Protein AF-A0A4Y9F8X9-F1 (afdb_monomer_lite)

Radius of gyration: 14.16 Å; chains: 1; bounding box: 36×23×39 Å

pLDDT: mean 87.77, std 9.27, range [53.53, 97.56]

Secondary structure (DSSP, 8-state):
-EEEEEEETTEEEEEEEETTEEEEEEEESSHHHHHHHHHHHHHHTT----HHHHHHHHHHHHHHHHHHHHHHHHHH--

Organism: NCBI:txid1214928

Sequence (78 aa):
MVVVWCPVSQMWEAVVLQEGRMAGYGWGRTRALAVERAVQEAIRRGYRVPLQTYLAWAGAALSDALDHVLAAIRGLER

Foldseek 3Di:
DDKDKDDDPQKIKIFDDDPNDTLFIAMGSAPLRRLVRRVVSSVVSVHDDDPVNSCVSSVVSVVVVVVVVVVVVVVVVD

Structure (mmCIF, N/CA/C/O backbone):
data_AF-A0A4Y9F8X9-F1
#
_entry.id   AF-A0A4Y9F8X9-F1
#
loop_
_atom_site.group_PDB
_atom_site.id
_atom_site.type_symbol
_atom_site.label_atom_id
_atom_site.label_alt_id
_atom_site.label_comp_id
_atom_site.label_asym_id
_atom_site.label_entity_id
_atom_site.label_seq_id
_atom_site.pdbx_PDB_ins_code
_atom_site.Cartn_x
_atom_site.Cartn_y
_atom_site.Cartn_z
_atom_site.occupancy
_atom_site.B_iso_or_equiv
_atom_site.auth_seq_id
_atom_site.auth_comp_id
_atom_site.auth_asym_id
_atom_site.auth_atom_id
_atom_site.pdbx_PDB_model_num
ATOM 1 N N . MET A 1 1 ? -7.702 -5.158 8.057 1.00 86.88 1 MET A N 1
ATOM 2 C CA . MET A 1 1 ? -7.274 -3.945 7.329 1.00 86.88 1 MET A CA 1
ATOM 3 C C . MET A 1 1 ? -6.707 -4.394 5.992 1.00 86.88 1 MET A C 1
ATOM 5 O O . MET A 1 1 ? -6.087 -5.450 5.970 1.00 86.88 1 MET A O 1
ATOM 9 N N . VAL A 1 2 ? -6.959 -3.674 4.902 1.00 90.81 2 VAL A N 1
ATOM 10 C CA . VAL A 1 2 ? -6.514 -4.022 3.538 1.00 90.81 2 VAL A CA 1
ATOM 11 C C . VAL A 1 2 ? -5.974 -2.762 2.869 1.00 90.81 2 VAL A C 1
ATOM 13 O O . VAL A 1 2 ? -6.511 -1.684 3.110 1.00 90.81 2 VAL A O 1
ATOM 16 N N . VAL A 1 3 ? -4.944 -2.888 2.034 1.00 91.56 3 VAL A N 1
ATOM 17 C CA . VAL A 1 3 ? -4.502 -1.807 1.145 1.00 91.56 3 VAL A CA 1
ATOM 18 C C . VAL A 1 3 ? -4.871 -2.176 -0.277 1.00 91.56 3 VAL A C 1
ATOM 20 O O . VAL A 1 3 ? -4.558 -3.272 -0.735 1.00 91.56 3 VAL A O 1
ATOM 23 N N . VAL A 1 4 ? -5.538 -1.255 -0.959 1.00 91.69 4 VAL A N 1
ATOM 24 C CA . VAL A 1 4 ? -5.845 -1.342 -2.386 1.00 91.69 4 VAL A CA 1
ATOM 25 C C . VAL A 1 4 ? -5.049 -0.256 -3.088 1.00 91.69 4 VAL A C 1
ATOM 27 O O . VAL A 1 4 ? -4.911 0.843 -2.554 1.00 91.69 4 VAL A O 1
ATOM 30 N N . TRP A 1 5 ? -4.517 -0.548 -4.267 1.00 93.06 5 TRP A N 1
ATOM 31 C CA . TRP A 1 5 ? -3.786 0.425 -5.068 1.00 93.06 5 TRP A CA 1
ATOM 32 C C . TRP A 1 5 ? -4.133 0.289 -6.544 1.00 93.06 5 TRP A C 1
ATOM 34 O O . TRP A 1 5 ? -4.474 -0.797 -7.016 1.00 93.06 5 TRP A O 1
ATOM 44 N N . CYS A 1 6 ? -4.001 1.384 -7.282 1.00 93.19 6 CYS A N 1
ATOM 45 C CA . CYS A 1 6 ? -4.162 1.406 -8.729 1.00 93.19 6 CYS A CA 1
ATOM 46 C C . CYS A 1 6 ? -3.201 2.418 -9.378 1.00 93.19 6 CYS A C 1
ATOM 48 O O . CYS A 1 6 ? -2.821 3.410 -8.747 1.00 93.19 6 CYS A O 1
ATOM 50 N N . PRO A 1 7 ? -2.770 2.173 -10.629 1.00 94.12 7 PRO A N 1
ATOM 51 C CA . PRO A 1 7 ? -2.069 3.179 -11.410 1.00 94.12 7 PRO A CA 1
ATOM 52 C C . PRO A 1 7 ? -3.061 4.240 -11.911 1.00 94.12 7 PRO A C 1
ATOM 54 O O . PRO A 1 7 ? -4.136 3.911 -12.412 1.00 94.12 7 PRO A O 1
ATOM 57 N N . VAL A 1 8 ? -2.678 5.511 -11.813 1.00 93.44 8 VAL A N 1
ATOM 58 C CA . VAL A 1 8 ? -3.426 6.666 -12.320 1.00 93.44 8 VAL A CA 1
ATOM 59 C C . VAL A 1 8 ? -2.465 7.540 -13.116 1.00 93.44 8 VAL A C 1
ATOM 61 O O . VAL A 1 8 ? -1.643 8.269 -12.559 1.00 93.44 8 VAL A O 1
ATOM 64 N N . SER A 1 9 ? -2.556 7.464 -14.447 1.00 92.38 9 SER A N 1
ATOM 65 C CA . SER A 1 9 ? -1.590 8.103 -15.350 1.00 92.38 9 SER A CA 1
ATOM 66 C C . SER A 1 9 ? -0.148 7.664 -15.014 1.00 92.38 9 SER A C 1
ATOM 68 O O . SER A 1 9 ? 0.123 6.470 -14.923 1.00 92.38 9 SER A O 1
ATOM 70 N N . GLN A 1 10 ? 0.778 8.606 -14.813 1.00 92.19 10 GLN A N 1
ATOM 71 C CA . GLN A 1 10 ? 2.172 8.360 -14.411 1.00 92.19 10 GLN A CA 1
ATOM 72 C C . GLN A 1 10 ? 2.366 8.262 -12.885 1.00 92.19 10 GLN A C 1
ATOM 74 O O . GLN A 1 10 ? 3.491 8.350 -12.388 1.00 92.19 10 GLN A O 1
ATOM 79 N N . MET A 1 11 ? 1.281 8.132 -12.121 1.00 94.38 11 MET A N 1
ATOM 80 C CA . MET A 1 11 ? 1.302 8.036 -10.663 1.00 94.38 11 MET A CA 1
ATOM 81 C C . MET A 1 11 ? 0.561 6.788 -10.180 1.00 94.38 11 MET A C 1
ATOM 83 O O . MET A 1 11 ? -0.084 6.077 -10.944 1.00 94.38 11 MET A O 1
ATOM 87 N N . TRP A 1 12 ? 0.670 6.524 -8.886 1.00 94.31 12 TRP A N 1
ATOM 88 C CA . TRP A 1 12 ? -0.039 5.475 -8.171 1.00 94.31 12 TRP A CA 1
ATOM 89 C C . TRP A 1 12 ? -0.879 6.093 -7.070 1.00 94.31 12 TRP A C 1
ATOM 91 O O . TRP A 1 12 ? -0.400 6.982 -6.364 1.00 94.31 12 TRP A O 1
ATOM 101 N N . GLU A 1 13 ? -2.083 5.569 -6.893 1.00 96.38 13 GLU A N 1
ATOM 102 C CA . GLU A 1 13 ? -2.949 5.849 -5.754 1.00 96.38 13 GLU A CA 1
ATOM 103 C C . GLU A 1 13 ? -3.066 4.596 -4.886 1.00 96.38 13 GLU A C 1
ATOM 105 O O . GLU A 1 13 ? -3.083 3.471 -5.390 1.00 96.38 13 GLU A O 1
ATOM 110 N N . ALA A 1 14 ? -3.121 4.785 -3.570 1.00 95.12 14 ALA A N 1
ATOM 111 C CA . ALA A 1 14 ? -3.320 3.729 -2.592 1.00 95.12 14 A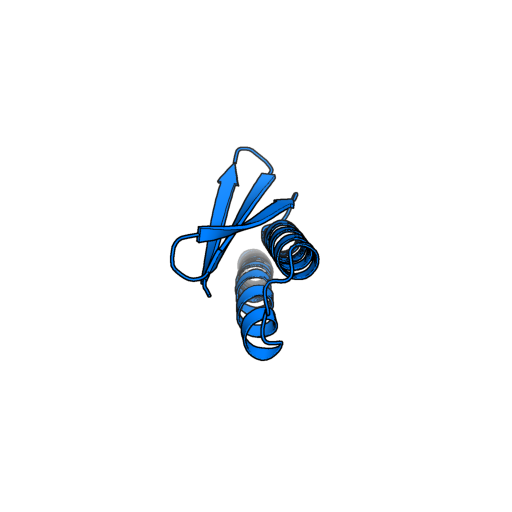LA A CA 1
ATOM 112 C C . ALA A 1 14 ? -4.313 4.172 -1.515 1.00 95.12 14 ALA A C 1
ATOM 114 O O . ALA A 1 14 ? -4.302 5.316 -1.058 1.00 95.12 14 ALA A O 1
ATOM 115 N N . VAL A 1 15 ? -5.150 3.235 -1.080 1.00 96.56 15 VAL A N 1
ATOM 116 C CA . VAL A 1 15 ? -6.169 3.434 -0.050 1.00 96.56 15 VAL A CA 1
ATOM 117 C C . VAL A 1 15 ? -6.034 2.339 0.995 1.00 96.56 15 VAL A C 1
ATOM 119 O O . VAL A 1 15 ? -6.022 1.154 0.662 1.00 96.56 15 VAL A O 1
ATOM 122 N N . VAL A 1 16 ? -5.973 2.724 2.269 1.00 95.31 16 VAL A N 1
ATOM 123 C CA . VAL A 1 16 ? -6.083 1.798 3.401 1.00 95.31 16 VAL A CA 1
ATOM 124 C C . VAL A 1 16 ? -7.544 1.710 3.815 1.00 95.31 16 VAL A C 1
ATOM 126 O O . VAL A 1 16 ? -8.167 2.723 4.130 1.00 95.31 16 VAL A O 1
ATOM 129 N N . LEU A 1 17 ? -8.082 0.497 3.859 1.00 95.12 17 LEU A N 1
ATOM 130 C CA . LEU A 1 17 ? -9.438 0.206 4.301 1.00 95.12 17 LEU A CA 1
ATOM 131 C C . LEU A 1 17 ? -9.412 -0.561 5.627 1.00 95.12 17 LEU A C 1
ATOM 133 O O . LEU A 1 17 ? -8.767 -1.608 5.757 1.00 95.12 17 LEU A O 1
ATOM 137 N N . GLN A 1 18 ? -10.164 -0.073 6.608 1.00 93.94 18 GLN A N 1
ATOM 138 C CA . GLN A 1 18 ? -10.483 -0.805 7.830 1.00 93.94 18 GLN A CA 1
ATOM 139 C C . GLN A 1 18 ? -12.000 -0.919 7.944 1.00 93.94 18 GLN A C 1
ATOM 141 O O . GLN A 1 18 ? -12.692 0.092 7.929 1.00 93.94 18 GLN A O 1
ATOM 146 N N . GLU A 1 19 ? -12.508 -2.153 8.026 1.00 92.88 19 GLU A N 1
ATOM 147 C CA . GLU A 1 19 ? -13.948 -2.422 8.203 1.00 92.88 19 GLU A CA 1
ATOM 148 C C . GLU A 1 19 ? -14.819 -1.729 7.134 1.00 92.88 19 GLU A C 1
ATOM 150 O O . GLU A 1 19 ? -15.877 -1.177 7.415 1.00 92.88 19 GLU A O 1
ATOM 155 N N . GLY A 1 20 ? -14.333 -1.703 5.887 1.00 90.50 20 GLY A N 1
ATOM 156 C CA . GLY A 1 20 ? -15.018 -1.059 4.761 1.00 90.50 20 GLY A CA 1
ATOM 157 C C . GLY A 1 20 ? -14.947 0.473 4.745 1.00 90.50 20 GLY A C 1
ATOM 158 O O . GLY A 1 20 ? -15.489 1.090 3.833 1.00 90.50 20 GLY A O 1
ATOM 159 N N . ARG A 1 21 ? -14.266 1.107 5.708 1.00 93.56 21 ARG A N 1
ATOM 160 C CA . ARG A 1 21 ? -14.065 2.561 5.760 1.00 93.56 21 ARG A CA 1
ATOM 161 C C . ARG A 1 21 ? -12.654 2.943 5.337 1.00 93.56 21 ARG A C 1
ATOM 163 O O . ARG A 1 21 ? -11.691 2.242 5.646 1.00 93.56 21 ARG A O 1
ATOM 170 N N . MET A 1 22 ? -12.533 4.090 4.671 1.00 96.38 22 MET A N 1
ATOM 171 C CA . MET A 1 22 ? -11.241 4.667 4.310 1.00 96.38 22 MET A CA 1
ATOM 172 C C . MET A 1 22 ? -10.498 5.138 5.561 1.00 96.38 22 MET A C 1
ATOM 174 O O . MET A 1 22 ? -10.836 6.157 6.166 1.00 96.38 22 MET A O 1
ATOM 178 N N . ALA A 1 23 ? -9.467 4.383 5.921 1.00 96.38 23 ALA A N 1
ATOM 179 C CA . ALA A 1 23 ? -8.559 4.704 7.004 1.00 96.38 23 ALA A CA 1
ATOM 180 C C . ALA A 1 23 ? -7.493 5.709 6.557 1.00 96.38 23 ALA A C 1
ATOM 182 O O . ALA A 1 23 ? -7.168 6.604 7.325 1.00 96.38 23 ALA A O 1
ATOM 183 N N . GLY A 1 24 ? -7.004 5.627 5.317 1.00 97.00 24 GLY A N 1
ATOM 184 C CA . GLY A 1 24 ? -6.014 6.561 4.778 1.00 97.00 24 GLY A CA 1
ATOM 185 C C . GLY A 1 24 ? -5.902 6.491 3.258 1.00 97.00 24 GLY A C 1
ATOM 186 O O . GLY A 1 24 ? -6.336 5.514 2.647 1.00 97.00 24 GLY A O 1
ATOM 187 N N . TYR A 1 25 ? -5.333 7.534 2.666 1.00 97.56 25 TYR A N 1
ATOM 188 C CA . TYR A 1 25 ? -5.153 7.727 1.235 1.00 97.56 25 TYR A CA 1
ATOM 189 C C . TYR A 1 25 ? -3.737 8.242 0.947 1.00 97.56 25 TYR A C 1
ATOM 191 O O . TYR A 1 25 ? -3.162 9.023 1.705 1.00 97.56 25 TYR A O 1
ATOM 199 N N . GLY A 1 26 ? -3.151 7.801 -0.160 1.00 96.88 26 GLY A N 1
ATOM 200 C CA . GLY A 1 26 ? -1.800 8.182 -0.541 1.00 96.88 26 GLY A CA 1
ATOM 201 C C . GLY A 1 26 ? -1.587 8.111 -2.041 1.00 96.88 26 GLY A C 1
ATOM 202 O O . GLY A 1 26 ? -2.146 7.264 -2.726 1.00 96.88 26 GLY A O 1
ATOM 203 N N . TRP A 1 27 ? -0.739 9.004 -2.544 1.00 96.81 27 TRP A N 1
ATOM 204 C CA . TRP A 1 27 ? -0.353 9.076 -3.949 1.00 96.81 27 TRP A CA 1
ATOM 205 C C . TRP A 1 27 ? 1.167 9.134 -4.066 1.00 96.81 27 TRP A C 1
ATOM 207 O O . TRP A 1 27 ? 1.838 9.724 -3.214 1.00 96.81 27 TRP A O 1
ATOM 217 N N . GLY A 1 28 ? 1.737 8.544 -5.111 1.00 94.12 28 GLY A N 1
ATOM 218 C CA . GLY A 1 28 ? 3.186 8.502 -5.298 1.00 94.12 28 GLY A CA 1
ATOM 219 C C . GLY A 1 28 ? 3.599 8.121 -6.713 1.00 94.12 28 GLY A C 1
ATOM 220 O O . GLY A 1 28 ? 2.824 7.547 -7.466 1.00 94.12 28 GLY A O 1
ATOM 221 N N . ARG A 1 29 ? 4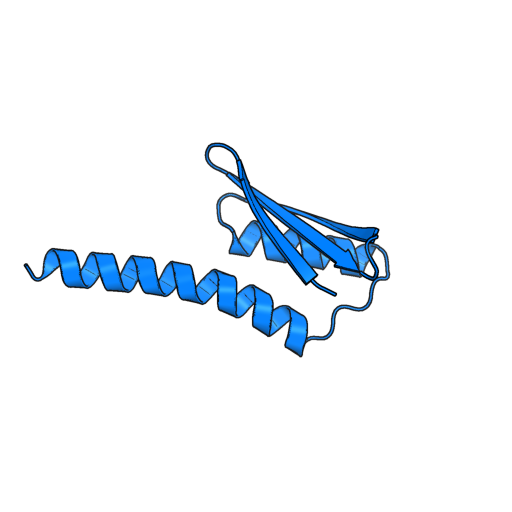.849 8.422 -7.083 1.00 91.38 29 ARG A N 1
ATOM 222 C CA . ARG A 1 29 ? 5.416 7.990 -8.379 1.00 91.38 29 ARG A CA 1
ATOM 223 C C . ARG A 1 29 ? 5.638 6.481 -8.443 1.00 91.38 29 ARG A C 1
ATOM 225 O O . ARG A 1 29 ? 5.700 5.903 -9.518 1.00 91.38 29 ARG A O 1
ATOM 232 N N . THR A 1 30 ? 5.760 5.849 -7.283 1.00 88.19 30 THR A N 1
ATOM 233 C CA . THR A 1 30 ? 5.816 4.401 -7.140 1.00 88.19 30 THR A CA 1
ATOM 234 C C . THR A 1 30 ? 4.663 3.956 -6.259 1.00 88.19 30 THR A C 1
ATOM 236 O O . THR A 1 30 ? 4.235 4.676 -5.352 1.00 88.19 30 THR A O 1
ATOM 239 N N . ARG A 1 31 ? 4.195 2.732 -6.488 1.00 87.62 31 ARG A N 1
ATOM 240 C CA . ARG A 1 31 ? 3.222 2.085 -5.612 1.00 87.62 31 ARG A CA 1
ATOM 241 C C . ARG A 1 31 ? 3.684 2.059 -4.156 1.00 87.62 31 ARG A C 1
ATOM 243 O O . ARG A 1 31 ? 2.890 2.371 -3.282 1.00 87.62 31 ARG A O 1
ATOM 250 N N . ALA A 1 32 ? 4.954 1.732 -3.897 1.00 86.56 32 ALA A N 1
ATOM 251 C CA . ALA A 1 32 ? 5.494 1.680 -2.537 1.00 86.56 32 ALA A CA 1
ATOM 252 C C . ALA A 1 32 ? 5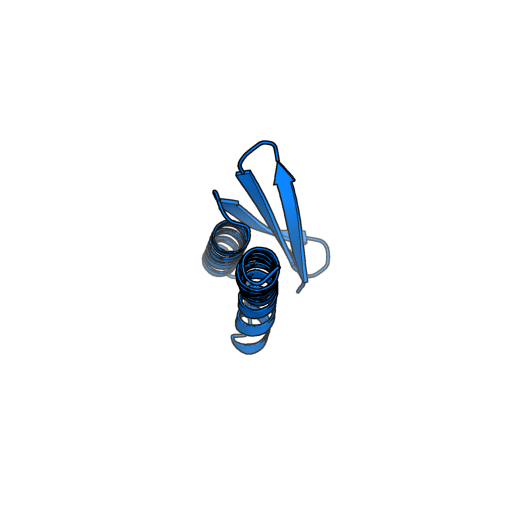.328 3.022 -1.807 1.00 86.56 32 ALA A C 1
ATOM 254 O O . ALA A 1 32 ? 4.837 3.051 -0.682 1.00 86.56 32 ALA A O 1
ATOM 255 N N . LEU A 1 33 ? 5.631 4.135 -2.486 1.00 90.25 33 LEU A N 1
ATOM 256 C CA . LEU A 1 33 ? 5.456 5.475 -1.928 1.00 90.25 33 LEU A CA 1
ATOM 257 C C . LEU A 1 33 ? 3.976 5.827 -1.706 1.00 90.25 33 LEU A C 1
ATOM 259 O O . LEU A 1 33 ? 3.638 6.460 -0.708 1.00 90.25 33 LEU A O 1
ATOM 263 N N . ALA A 1 34 ? 3.087 5.428 -2.621 1.00 93.50 34 ALA A N 1
ATOM 264 C CA . ALA A 1 34 ? 1.648 5.628 -2.449 1.00 93.50 34 ALA A CA 1
ATOM 265 C C . ALA A 1 34 ? 1.123 4.866 -1.217 1.00 93.50 34 ALA A C 1
ATOM 267 O O . ALA A 1 34 ? 0.424 5.449 -0.388 1.00 93.50 34 ALA A O 1
ATOM 268 N N . VAL A 1 35 ? 1.520 3.598 -1.056 1.00 92.31 35 VAL A N 1
ATOM 269 C CA . VAL A 1 35 ? 1.154 2.745 0.088 1.00 92.31 35 VAL A CA 1
ATOM 270 C C . VAL A 1 35 ? 1.695 3.308 1.400 1.00 92.31 35 VAL A C 1
ATOM 272 O O . VAL A 1 35 ? 0.944 3.412 2.368 1.00 92.31 35 VAL A O 1
ATOM 275 N N . GLU A 1 36 ? 2.964 3.718 1.437 1.00 91.75 36 GLU A N 1
ATOM 276 C CA . GLU A 1 36 ? 3.578 4.327 2.620 1.00 91.75 36 GLU A CA 1
ATOM 277 C C . GLU A 1 36 ? 2.787 5.557 3.081 1.00 91.75 36 GLU A C 1
ATOM 279 O O . GLU A 1 36 ? 2.405 5.654 4.247 1.00 91.75 36 GLU A O 1
ATOM 284 N N . ARG A 1 37 ? 2.469 6.466 2.154 1.00 95.69 37 ARG A N 1
ATOM 285 C CA . ARG A 1 37 ? 1.699 7.682 2.451 1.00 95.69 37 ARG A CA 1
ATOM 286 C C . ARG A 1 37 ? 0.284 7.368 2.934 1.00 95.69 37 ARG A C 1
ATOM 288 O O . ARG A 1 37 ? -0.170 7.979 3.899 1.00 95.69 37 ARG A O 1
ATOM 295 N N . ALA A 1 38 ? -0.387 6.393 2.320 1.00 95.62 38 ALA A N 1
ATOM 296 C CA . ALA A 1 38 ? -1.722 5.969 2.738 1.00 95.62 38 ALA A CA 1
ATOM 297 C C . ALA A 1 38 ? -1.714 5.397 4.166 1.00 95.62 38 ALA A C 1
ATOM 299 O O . ALA A 1 38 ? -2.600 5.697 4.969 1.00 95.62 38 ALA A O 1
ATOM 300 N N . VAL A 1 39 ? -0.685 4.617 4.512 1.00 94.25 39 VAL A N 1
ATOM 301 C CA . VAL A 1 39 ? -0.493 4.071 5.862 1.00 94.25 39 VAL A CA 1
ATOM 302 C C . VAL A 1 39 ? -0.171 5.170 6.871 1.00 94.25 39 VAL A C 1
ATOM 304 O O . VAL A 1 39 ? -0.773 5.199 7.944 1.00 94.25 39 VAL A O 1
ATOM 307 N N . GLN A 1 40 ? 0.737 6.088 6.537 1.00 94.81 40 GLN A N 1
ATOM 308 C CA . GLN A 1 40 ? 1.056 7.235 7.390 1.00 94.81 40 GLN A CA 1
ATOM 309 C C . GLN A 1 40 ? -0.197 8.063 7.681 1.00 94.81 40 GLN A C 1
ATOM 311 O O . GLN A 1 40 ? -0.424 8.459 8.825 1.00 94.81 40 GLN A O 1
ATOM 316 N N . GLU A 1 41 ? -1.052 8.276 6.677 1.00 97.50 41 GLU A N 1
ATOM 317 C CA . GLU A 1 41 ? -2.320 8.957 6.896 1.00 97.50 41 GLU A CA 1
ATOM 318 C C . GLU A 1 41 ? -3.260 8.161 7.814 1.00 97.50 41 GLU A C 1
ATOM 320 O O . GLU A 1 41 ? -3.854 8.748 8.721 1.00 97.50 41 GLU A O 1
ATOM 325 N N . ALA A 1 42 ? -3.371 6.842 7.632 1.00 96.31 42 ALA A N 1
ATOM 326 C CA . ALA A 1 42 ? -4.187 5.998 8.503 1.00 96.31 42 ALA A CA 1
ATOM 327 C C . ALA A 1 42 ? -3.740 6.079 9.970 1.00 96.31 42 ALA A C 1
ATOM 329 O O . ALA A 1 42 ? -4.566 6.308 10.857 1.00 96.31 42 ALA A O 1
ATOM 330 N N . ILE A 1 43 ? -2.431 5.995 10.221 1.00 95.12 43 ILE A N 1
ATOM 331 C CA . ILE A 1 43 ? -1.849 6.150 11.562 1.00 95.12 43 ILE A CA 1
ATOM 332 C C . ILE A 1 43 ? -2.152 7.547 12.117 1.00 95.12 43 ILE A C 1
ATOM 334 O O . ILE A 1 43 ? -2.604 7.674 13.255 1.00 95.12 43 ILE A O 1
ATOM 338 N N . ARG A 1 44 ? -1.978 8.598 11.304 1.00 97.19 44 ARG A N 1
ATOM 339 C CA . ARG A 1 44 ? -2.277 9.989 11.689 1.00 97.19 44 ARG A CA 1
ATOM 340 C C . ARG A 1 44 ? -3.743 10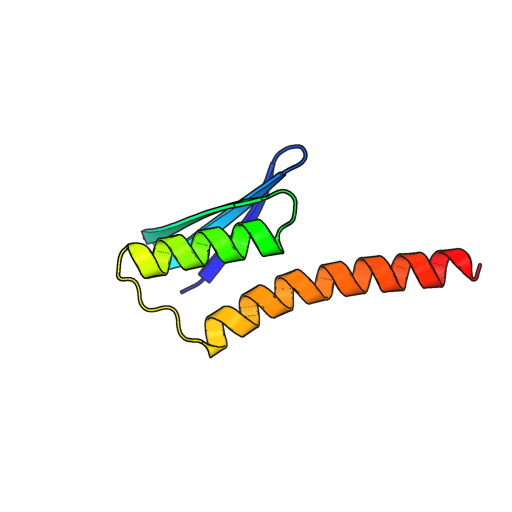.183 12.084 1.00 97.19 44 ARG A C 1
ATOM 342 O O . ARG A 1 44 ? -4.038 11.002 12.948 1.00 97.19 44 ARG A O 1
ATOM 349 N N . ARG A 1 45 ? -4.664 9.438 11.470 1.00 96.75 45 ARG A N 1
ATOM 350 C CA . ARG A 1 45 ? -6.099 9.453 11.794 1.00 96.75 45 ARG A CA 1
ATOM 351 C C . ARG A 1 45 ? -6.467 8.561 12.990 1.00 96.75 45 ARG A C 1
ATOM 353 O O . ARG A 1 45 ? -7.644 8.449 13.315 1.00 96.75 45 ARG A O 1
ATOM 360 N N . GLY A 1 46 ? -5.485 7.948 13.656 1.00 96.75 46 GLY A N 1
ATOM 361 C CA . GLY A 1 46 ? -5.680 7.125 14.852 1.00 96.75 46 GLY A CA 1
ATOM 362 C C . GLY A 1 46 ? -5.998 5.657 14.565 1.00 96.75 46 GLY A C 1
ATOM 363 O O . GLY A 1 46 ? -6.277 4.901 15.498 1.00 96.75 46 GLY A O 1
ATOM 364 N N . TYR A 1 47 ? -5.941 5.224 13.302 1.00 95.75 47 TYR A N 1
ATOM 365 C CA . TYR A 1 47 ? -6.105 3.813 12.970 1.00 95.75 47 TYR A CA 1
ATOM 366 C C . TYR A 1 47 ? -4.856 3.029 13.364 1.00 95.75 47 TYR A C 1
ATOM 368 O O . TYR A 1 47 ? -3.720 3.446 13.133 1.00 95.75 47 TYR A O 1
ATOM 376 N N . ARG A 1 48 ? -5.065 1.848 13.949 1.00 92.75 48 ARG A N 1
ATOM 377 C CA . ARG A 1 48 ? -3.968 0.944 14.295 1.00 92.75 48 ARG A CA 1
ATOM 378 C C . ARG A 1 48 ? -3.565 0.143 13.068 1.00 92.75 48 ARG A C 1
ATOM 380 O O . ARG A 1 48 ? -4.345 -0.670 12.582 1.00 92.75 48 ARG A O 1
ATOM 387 N N . VAL A 1 49 ? -2.330 0.332 12.619 1.00 90.44 49 VAL A N 1
ATOM 388 C CA . VAL A 1 49 ? -1.720 -0.473 11.557 1.00 90.44 49 VAL A CA 1
ATOM 389 C C . VAL A 1 49 ? -0.690 -1.402 12.201 1.00 90.44 49 VAL A C 1
ATOM 391 O O . VAL A 1 49 ? 0.341 -0.919 12.671 1.00 90.44 49 VAL A O 1
ATOM 394 N N . PRO A 1 50 ? -0.939 -2.722 12.282 1.00 90.44 50 PRO A N 1
ATOM 395 C CA . PRO A 1 50 ? 0.046 -3.647 12.831 1.00 90.44 50 PRO A CA 1
ATOM 396 C C . PRO A 1 50 ? 1.325 -3.651 11.985 1.00 90.44 50 PRO A C 1
ATOM 398 O O . PRO A 1 50 ? 1.251 -3.689 10.756 1.00 90.44 50 PRO A O 1
ATOM 401 N N . LEU A 1 51 ? 2.498 -3.680 12.629 1.00 85.00 51 LEU A N 1
ATOM 402 C CA . LEU A 1 51 ? 3.798 -3.686 11.941 1.00 85.00 51 LEU A CA 1
ATOM 403 C C . LEU A 1 51 ? 3.916 -4.835 10.927 1.00 85.00 51 L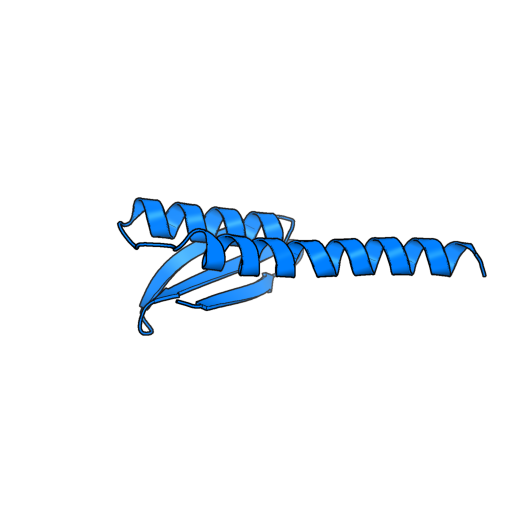EU A C 1
ATOM 405 O O . LEU A 1 51 ? 4.386 -4.629 9.814 1.00 85.00 51 LEU A O 1
ATOM 409 N N . GLN A 1 52 ? 3.433 -6.030 11.280 1.00 87.88 52 GLN A N 1
ATOM 410 C CA . GLN A 1 52 ? 3.406 -7.190 10.381 1.00 87.88 52 GLN A CA 1
ATOM 411 C C . GLN A 1 52 ? 2.580 -6.917 9.116 1.00 87.88 52 GLN A C 1
ATOM 413 O O . GLN A 1 52 ? 2.990 -7.263 8.013 1.00 87.88 52 GLN A O 1
ATOM 418 N N . THR A 1 53 ? 1.431 -6.258 9.271 1.00 86.19 53 THR A N 1
ATOM 419 C CA . THR A 1 53 ? 0.552 -5.893 8.159 1.00 86.19 53 THR A CA 1
ATOM 420 C C . THR A 1 53 ? 1.201 -4.834 7.268 1.00 86.19 53 THR A C 1
ATOM 422 O O . THR A 1 53 ? 1.174 -4.965 6.047 1.00 86.19 53 THR A O 1
ATOM 425 N N . TYR A 1 54 ? 1.848 -3.830 7.867 1.00 82.00 54 TYR A N 1
ATOM 426 C CA . TYR A 1 54 ? 2.624 -2.838 7.125 1.00 82.00 54 TYR A CA 1
ATOM 427 C C . TYR A 1 54 ? 3.742 -3.487 6.301 1.00 82.00 54 TYR A C 1
ATOM 429 O O . TYR A 1 54 ? 3.852 -3.223 5.105 1.00 82.00 54 TYR A O 1
ATOM 437 N N . LEU A 1 55 ? 4.529 -4.376 6.916 1.00 82.06 55 LEU A N 1
ATOM 438 C CA . LEU A 1 55 ? 5.614 -5.089 6.241 1.00 82.06 55 LEU A CA 1
ATOM 439 C C . LEU A 1 55 ? 5.103 -5.977 5.104 1.00 82.06 55 LEU A C 1
ATOM 441 O O . LEU A 1 55 ? 5.743 -6.031 4.060 1.00 82.06 55 LEU A O 1
ATOM 445 N N . ALA A 1 56 ? 3.946 -6.624 5.262 1.00 84.38 56 ALA A N 1
ATOM 446 C CA . ALA A 1 56 ? 3.339 -7.406 4.188 1.00 84.38 56 ALA A CA 1
ATOM 447 C C . ALA A 1 56 ? 2.988 -6.535 2.966 1.00 84.38 56 ALA A C 1
ATOM 449 O O . ALA A 1 56 ? 3.255 -6.928 1.832 1.00 84.38 56 ALA A O 1
ATOM 450 N N . TRP A 1 57 ? 2.442 -5.332 3.173 1.00 83.88 57 TRP A N 1
ATOM 451 C CA . TRP A 1 57 ? 2.091 -4.423 2.073 1.00 83.88 57 TRP A CA 1
ATOM 452 C C . TRP A 1 57 ? 3.300 -3.737 1.443 1.00 83.88 57 TRP A C 1
ATOM 454 O O . TRP A 1 57 ? 3.388 -3.658 0.218 1.00 83.88 57 TRP A O 1
ATOM 464 N N . ALA A 1 58 ? 4.245 -3.274 2.261 1.00 73.62 58 ALA A N 1
ATOM 465 C CA . ALA A 1 58 ? 5.498 -2.704 1.779 1.00 73.62 58 ALA A CA 1
ATOM 466 C C . ALA A 1 58 ? 6.324 -3.760 1.025 1.00 73.62 58 ALA A C 1
ATOM 468 O O . ALA A 1 58 ? 6.851 -3.480 -0.049 1.00 73.62 58 ALA A O 1
ATOM 469 N N . GLY A 1 59 ? 6.366 -4.990 1.544 1.00 77.81 59 GLY A N 1
ATOM 470 C CA . GLY A 1 59 ? 7.021 -6.136 0.921 1.00 77.81 59 GLY A CA 1
ATOM 471 C C . GLY A 1 59 ? 6.392 -6.523 -0.416 1.00 77.81 59 GLY A C 1
ATOM 472 O O . GLY A 1 59 ? 7.119 -6.683 -1.388 1.00 77.81 59 GLY A O 1
ATOM 473 N N . ALA A 1 60 ? 5.058 -6.584 -0.510 1.00 76.06 60 ALA A N 1
ATOM 474 C CA . ALA A 1 60 ? 4.367 -6.834 -1.780 1.00 76.06 60 ALA A CA 1
ATOM 475 C C . ALA A 1 60 ? 4.631 -5.727 -2.817 1.00 76.06 60 ALA A C 1
ATOM 477 O O . ALA A 1 60 ? 4.844 -6.007 -3.993 1.00 76.06 60 ALA A O 1
ATOM 478 N N . ALA A 1 61 ? 4.683 -4.461 -2.392 1.00 74.06 61 ALA A N 1
ATOM 479 C CA . ALA A 1 61 ? 5.027 -3.357 -3.285 1.00 74.06 61 ALA A CA 1
ATOM 480 C C . ALA A 1 61 ? 6.501 -3.384 -3.744 1.00 74.06 61 ALA A C 1
ATOM 482 O O . ALA A 1 61 ? 6.791 -2.932 -4.854 1.00 74.06 61 ALA A O 1
ATOM 483 N N . LEU A 1 62 ? 7.414 -3.897 -2.907 1.00 72.38 62 LEU A N 1
ATOM 484 C CA . LEU A 1 62 ? 8.845 -4.035 -3.198 1.00 72.38 62 LEU A CA 1
ATOM 485 C C . LEU A 1 62 ? 9.151 -5.266 -4.069 1.00 72.38 62 LEU A C 1
ATOM 487 O O . LEU A 1 62 ? 9.998 -5.174 -4.954 1.00 72.38 62 LEU A O 1
ATOM 491 N N . SER A 1 63 ? 8.453 -6.386 -3.852 1.00 76.00 63 SER A N 1
ATOM 492 C CA . SER A 1 63 ? 8.622 -7.633 -4.615 1.00 76.00 63 SER A CA 1
ATOM 493 C C . SER A 1 63 ? 8.411 -7.403 -6.105 1.00 76.00 63 SER A C 1
ATOM 495 O O . SER A 1 63 ? 9.272 -7.742 -6.902 1.00 76.00 63 SER A O 1
ATOM 497 N N . ASP A 1 64 ? 7.347 -6.704 -6.484 1.00 69.38 64 ASP A N 1
ATOM 498 C CA . ASP A 1 64 ? 7.085 -6.400 -7.890 1.00 69.38 64 ASP A CA 1
ATOM 499 C C . ASP A 1 64 ? 8.133 -5.460 -8.515 1.00 69.38 64 ASP A C 1
ATOM 501 O O . ASP A 1 64 ? 8.379 -5.508 -9.720 1.00 69.38 64 ASP A O 1
ATOM 505 N N . ALA A 1 65 ? 8.748 -4.577 -7.718 1.00 70.25 65 ALA A N 1
ATOM 506 C CA . ALA A 1 65 ? 9.856 -3.749 -8.194 1.00 70.25 65 ALA A CA 1
ATOM 507 C C . ALA A 1 65 ? 11.114 -4.601 -8.422 1.00 70.25 65 ALA A C 1
ATOM 509 O O . ALA A 1 65 ? 11.809 -4.414 -9.421 1.00 70.25 65 ALA A O 1
ATOM 510 N N . LEU A 1 66 ? 11.377 -5.564 -7.532 1.00 78.19 66 LEU A N 1
ATOM 511 C CA . LEU A 1 66 ? 12.453 -6.542 -7.686 1.00 78.19 66 LEU A CA 1
ATOM 512 C C . LEU A 1 66 ? 12.210 -7.467 -8.883 1.00 78.19 66 LEU A C 1
ATOM 514 O O . LEU A 1 66 ? 13.138 -7.692 -9.654 1.00 78.19 66 LEU A O 1
ATOM 518 N N . ASP A 1 67 ? 10.977 -7.922 -9.103 1.00 80.50 67 ASP A N 1
ATOM 519 C CA . ASP A 1 67 ? 10.604 -8.731 -10.266 1.00 80.50 67 ASP A CA 1
ATOM 520 C C . ASP A 1 67 ? 10.852 -7.972 -11.571 1.00 80.50 67 ASP A C 1
ATOM 522 O O . ASP A 1 67 ? 11.369 -8.543 -12.532 1.00 80.50 67 ASP A O 1
ATOM 526 N N . HIS A 1 68 ? 10.569 -6.666 -11.599 1.00 71.25 68 HIS A N 1
ATOM 527 C CA . HIS A 1 68 ? 10.842 -5.824 -12.762 1.00 71.25 68 HIS A CA 1
ATOM 528 C C . HIS A 1 68 ? 12.347 -5.684 -13.040 1.00 71.25 68 HIS A C 1
ATOM 530 O O . HIS A 1 68 ? 12.779 -5.784 -14.188 1.00 71.25 68 HIS A O 1
ATOM 536 N N . VAL A 1 69 ? 13.158 -5.495 -11.993 1.00 78.69 69 VAL A N 1
ATOM 537 C CA . VAL A 1 69 ? 14.624 -5.423 -12.110 1.00 78.69 69 VAL A CA 1
ATOM 538 C C . VAL A 1 69 ? 15.203 -6.764 -12.567 1.00 78.69 69 VAL A C 1
ATOM 540 O O . VAL A 1 69 ? 16.013 -6.802 -13.491 1.00 78.69 69 VAL A O 1
ATOM 543 N N . LEU A 1 70 ? 14.764 -7.876 -11.974 1.00 83.25 70 LEU A N 1
ATOM 544 C CA . LEU A 1 70 ? 15.214 -9.219 -12.344 1.00 83.25 70 LEU A CA 1
ATOM 545 C C . LEU A 1 70 ? 14.807 -9.586 -13.777 1.00 83.25 70 LEU A C 1
ATOM 547 O O . LEU A 1 70 ? 15.598 -10.192 -14.502 1.00 83.25 70 LEU A O 1
ATOM 551 N N . ALA A 1 71 ? 13.604 -9.199 -14.207 1.00 80.31 71 ALA A N 1
ATOM 552 C CA . ALA A 1 71 ? 13.156 -9.373 -15.585 1.00 80.31 71 ALA A CA 1
ATOM 553 C C . ALA A 1 71 ? 14.002 -8.551 -16.571 1.00 80.31 71 ALA A C 1
ATOM 555 O O . ALA A 1 71 ? 14.382 -9.074 -17.618 1.00 80.31 71 ALA A O 1
ATOM 556 N N . ALA A 1 72 ? 14.347 -7.306 -16.225 1.00 78.31 72 ALA A N 1
ATOM 557 C CA . ALA A 1 72 ? 15.202 -6.453 -17.048 1.00 78.31 72 ALA A CA 1
ATOM 558 C C . ALA A 1 72 ? 16.623 -7.023 -17.198 1.00 78.31 72 ALA A C 1
ATOM 560 O O . ALA A 1 72 ? 17.136 -7.079 -18.312 1.00 78.31 72 ALA A O 1
ATOM 561 N N . ILE A 1 73 ? 17.234 -7.512 -16.111 1.00 83.19 73 ILE A N 1
ATOM 562 C CA . ILE A 1 73 ? 18.569 -8.138 -16.149 1.00 83.19 73 ILE A CA 1
ATOM 563 C C . ILE A 1 73 ? 18.555 -9.390 -17.037 1.00 83.19 73 ILE A C 1
ATOM 565 O O . ILE A 1 73 ? 19.375 -9.505 -17.942 1.00 83.19 73 ILE A O 1
ATOM 569 N N . ARG A 1 74 ? 17.579 -10.291 -16.854 1.00 84.19 74 ARG A N 1
ATOM 570 C CA . ARG A 1 74 ? 17.445 -11.503 -17.689 1.00 84.19 74 ARG A CA 1
ATOM 571 C C . ARG A 1 74 ? 17.160 -11.201 -19.161 1.00 84.19 74 ARG A C 1
ATOM 573 O O . ARG A 1 74 ? 17.465 -12.022 -20.019 1.00 84.19 74 ARG A O 1
ATOM 580 N N . GLY A 1 75 ? 16.525 -10.067 -19.452 1.00 74.38 75 GLY A N 1
ATOM 581 C CA . GLY A 1 75 ? 16.287 -9.601 -20.816 1.00 74.38 75 GLY A CA 1
ATOM 582 C C . GLY A 1 75 ? 17.549 -9.086 -21.512 1.00 74.38 75 GLY A C 1
ATOM 583 O O . GLY A 1 75 ? 17.607 -9.154 -22.731 1.00 74.38 75 GLY A O 1
ATOM 584 N N . LEU A 1 76 ? 18.546 -8.610 -20.756 1.00 68.62 76 LEU A N 1
ATOM 585 C CA . LEU A 1 76 ? 19.840 -8.142 -21.273 1.00 68.62 76 LEU A CA 1
ATOM 586 C C . LEU A 1 76 ? 20.843 -9.280 -21.520 1.00 68.62 76 LEU A C 1
ATOM 588 O O . LEU A 1 76 ? 21.812 -9.090 -22.247 1.00 68.62 76 LEU A O 1
ATOM 592 N N . GLU A 1 77 ? 20.630 -10.447 -20.908 1.00 67.62 77 GLU A N 1
ATOM 593 C CA . GLU A 1 77 ? 21.454 -11.647 -21.119 1.00 67.62 77 GLU A CA 1
ATOM 594 C C . GLU A 1 77 ? 21.106 -12.413 -22.413 1.00 67.62 77 GLU A C 1
ATOM 596 O O . GLU A 1 77 ? 21.827 -13.346 -22.769 1.00 67.62 77 GLU A O 1
ATOM 601 N N . ARG A 1 78 ? 20.014 -12.053 -23.106 1.00 53.53 78 ARG A N 1
ATOM 602 C CA . ARG A 1 78 ? 19.590 -12.646 -24.389 1.00 53.53 78 ARG A CA 1
ATOM 603 C C . ARG A 1 78 ? 19.925 -11.738 -25.561 1.00 53.53 78 ARG A C 1
ATOM 605 O O . ARG A 1 78 ? 20.259 -12.301 -26.625 1.00 53.53 78 ARG 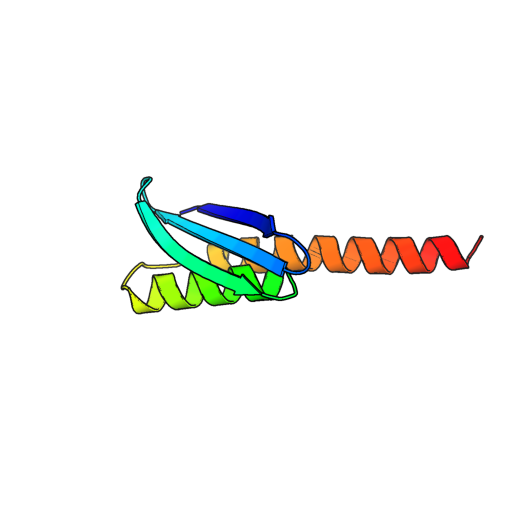A O 1
#